Protein AF-A0A914D4B9-F1 (afdb_monomer_lite)

Radius of gyration: 17.58 Å; chains: 1; bounding box: 39×31×51 Å

Structure (mmCIF, N/CA/C/O backbone):
data_AF-A0A914D4B9-F1
#
_entry.id   AF-A0A914D4B9-F1
#
loop_
_atom_site.group_PDB
_atom_site.id
_atom_site.type_symbol
_atom_site.label_atom_id
_atom_site.label_alt_id
_atom_site.label_comp_id
_atom_site.label_asym_id
_atom_site.label_entity_id
_atom_site.label_seq_id
_atom_site.pdbx_PDB_ins_code
_atom_site.Cartn_x
_atom_site.Cartn_y
_atom_site.Cartn_z
_atom_site.occupancy
_atom_site.B_iso_or_equiv
_atom_site.auth_seq_id
_atom_site.auth_comp_id
_atom_site.auth_asym_id
_atom_site.auth_atom_id
_atom_site.pdbx_PDB_model_num
ATOM 1 N N . MET A 1 1 ? -0.713 7.841 0.318 1.00 81.81 1 MET A N 1
ATOM 2 C CA . MET A 1 1 ? 0.143 6.703 -0.079 1.00 81.81 1 MET A CA 1
ATOM 3 C C . MET A 1 1 ? 0.975 6.291 1.125 1.00 81.81 1 MET A C 1
ATOM 5 O O . MET A 1 1 ? 1.437 7.177 1.832 1.00 81.81 1 MET A O 1
ATOM 9 N N . VAL A 1 2 ? 1.119 4.993 1.387 1.00 92.81 2 VAL A N 1
ATOM 10 C CA . VAL A 1 2 ? 1.887 4.442 2.517 1.00 92.81 2 VAL A CA 1
ATOM 11 C C . VAL A 1 2 ? 2.983 3.491 2.028 1.00 92.81 2 VAL A C 1
ATOM 13 O O . VAL A 1 2 ? 3.036 3.143 0.848 1.00 92.81 2 VAL A O 1
ATOM 16 N N . VAL A 1 3 ? 3.861 3.075 2.938 1.00 93.25 3 VAL A N 1
ATOM 17 C CA . VAL A 1 3 ? 4.897 2.058 2.694 1.00 93.25 3 VAL A CA 1
ATOM 18 C C . VAL A 1 3 ? 4.522 0.737 3.378 1.00 93.25 3 VAL A C 1
ATOM 20 O O . VAL A 1 3 ? 3.750 0.760 4.344 1.00 93.25 3 VAL A O 1
ATOM 23 N N . PRO A 1 4 ? 5.071 -0.419 2.955 1.00 92.31 4 PRO A N 1
ATOM 24 C CA . PRO A 1 4 ? 4.659 -1.716 3.490 1.00 92.31 4 PRO A CA 1
ATOM 25 C C . PRO A 1 4 ? 4.770 -1.842 5.018 1.00 92.31 4 PRO A C 1
ATOM 27 O O . PRO A 1 4 ? 3.841 -2.392 5.607 1.00 92.31 4 PRO A O 1
ATOM 30 N N . PRO A 1 5 ? 5.793 -1.285 5.706 1.00 94.00 5 PRO A N 1
ATOM 31 C CA . PRO A 1 5 ? 5.841 -1.306 7.171 1.00 94.00 5 PRO A CA 1
ATOM 32 C C . PRO A 1 5 ? 4.636 -0.641 7.848 1.00 94.00 5 PRO A C 1
ATOM 34 O O . PRO A 1 5 ? 4.146 -1.134 8.862 1.00 94.00 5 PRO A O 1
ATOM 37 N N . VAL A 1 6 ? 4.114 0.444 7.270 1.00 94.94 6 VAL A N 1
ATOM 38 C CA . VAL A 1 6 ? 2.911 1.122 7.781 1.00 94.94 6 VAL A CA 1
ATOM 39 C C . VAL A 1 6 ? 1.683 0.245 7.562 1.00 94.94 6 VAL A C 1
ATOM 41 O O . VAL A 1 6 ? 0.830 0.143 8.437 1.00 94.94 6 VAL A O 1
ATOM 44 N N . LEU A 1 7 ? 1.611 -0.452 6.429 1.00 93.50 7 LEU A N 1
ATOM 45 C CA . LEU A 1 7 ? 0.516 -1.376 6.164 1.00 93.50 7 LEU A CA 1
ATOM 46 C C . LEU A 1 7 ? 0.544 -2.596 7.106 1.00 93.50 7 LEU A C 1
ATOM 48 O O . LEU A 1 7 ? -0.497 -3.027 7.594 1.00 93.50 7 LEU A O 1
ATOM 52 N N . VAL A 1 8 ? 1.736 -3.099 7.443 1.00 94.50 8 VAL A N 1
ATOM 53 C CA . VAL A 1 8 ? 1.930 -4.131 8.478 1.00 94.50 8 VAL A CA 1
ATOM 54 C C . VAL A 1 8 ? 1.474 -3.628 9.845 1.00 94.50 8 VAL A C 1
ATOM 56 O O . VAL A 1 8 ? 0.796 -4.357 10.570 1.00 94.50 8 VAL A O 1
ATOM 59 N N . PHE A 1 9 ? 1.814 -2.387 10.192 1.00 94.88 9 PHE A N 1
ATOM 60 C CA . PHE A 1 9 ? 1.357 -1.762 11.428 1.00 94.88 9 PHE A CA 1
ATOM 61 C C . PHE A 1 9 ? -0.174 -1.679 11.483 1.00 94.88 9 PHE A C 1
ATOM 63 O O . PHE A 1 9 ? -0.764 -2.100 12.478 1.00 94.88 9 PHE A O 1
ATOM 70 N N . LEU A 1 10 ? -0.820 -1.230 10.401 1.00 93.69 10 LEU A N 1
ATOM 71 C CA . LEU A 1 10 ? -2.281 -1.179 10.293 1.00 93.69 10 LEU A CA 1
ATOM 72 C C . LEU A 1 10 ? -2.919 -2.567 10.422 1.00 93.69 10 LEU A C 1
ATOM 74 O O . LEU A 1 10 ? -3.932 -2.719 11.101 1.00 93.69 10 LEU A O 1
ATOM 78 N N . ALA A 1 11 ? -2.307 -3.597 9.840 1.00 92.62 11 ALA A N 1
ATOM 79 C CA . ALA A 1 11 ? -2.809 -4.965 9.922 1.00 92.62 11 ALA A CA 1
ATOM 80 C C . ALA A 1 11 ? -2.678 -5.589 11.324 1.00 92.62 11 ALA A C 1
ATOM 82 O O . ALA A 1 11 ? -3.529 -6.387 11.706 1.00 92.62 11 ALA A O 1
ATOM 83 N N . LYS A 1 12 ? -1.618 -5.266 12.084 1.00 93.25 12 LYS A N 1
ATOM 84 C CA . LYS A 1 12 ? -1.231 -6.041 13.283 1.00 93.25 12 LYS A CA 1
ATOM 85 C C . LYS A 1 12 ? -1.279 -5.288 14.611 1.00 93.25 12 LYS A C 1
ATOM 87 O O . LYS A 1 12 ? -1.414 -5.928 15.648 1.00 93.25 12 LYS A O 1
ATOM 92 N N . ASN A 1 13 ? -1.108 -3.965 14.633 1.00 95.19 13 ASN A N 1
ATOM 93 C CA . ASN A 1 13 ? -0.951 -3.242 15.898 1.00 95.19 13 ASN A CA 1
ATOM 94 C C . ASN A 1 13 ? -2.320 -2.957 16.550 1.00 95.19 13 ASN A C 1
ATOM 96 O O . ASN A 1 13 ? -3.152 -2.321 15.902 1.00 95.19 13 ASN A O 1
ATOM 100 N N . PRO A 1 14 ? -2.579 -3.356 17.810 1.00 93.88 14 PRO A N 1
ATOM 101 C CA . PRO A 1 14 ? -3.873 -3.155 18.476 1.00 93.88 14 PRO A CA 1
ATOM 102 C C . PRO A 1 14 ? -4.213 -1.682 18.748 1.00 93.88 14 PRO A C 1
ATOM 104 O O . PRO A 1 14 ? -5.374 -1.346 18.948 1.00 93.88 14 PRO A O 1
ATOM 107 N N . ILE A 1 15 ? -3.233 -0.767 18.726 1.00 95.75 15 ILE A N 1
ATOM 108 C CA . ILE A 1 15 ? -3.504 0.665 18.926 1.00 95.75 15 ILE A CA 1
ATOM 109 C C . ILE A 1 15 ? -4.443 1.232 17.857 1.00 95.75 15 ILE A C 1
ATOM 111 O O . ILE A 1 15 ? -5.154 2.196 18.119 1.00 95.75 15 ILE A O 1
ATOM 115 N N . VAL A 1 16 ? -4.463 0.621 16.671 1.00 93.56 16 VAL A N 1
ATOM 116 C CA . VAL A 1 16 ? -5.271 1.082 15.542 1.00 93.56 16 VAL A CA 1
ATOM 117 C C . VAL A 1 16 ? -6.769 0.947 15.830 1.00 93.56 16 VAL A C 1
ATOM 119 O O . VAL A 1 16 ? -7.534 1.778 15.359 1.00 93.56 16 VAL A O 1
ATOM 122 N N . ASP A 1 17 ? -7.181 0.010 16.693 1.00 91.25 17 ASP A N 1
ATOM 123 C CA . ASP A 1 17 ? -8.592 -0.163 17.082 1.00 91.25 17 ASP A CA 1
ATOM 124 C C . ASP A 1 17 ? -9.108 0.974 17.983 1.00 91.25 17 ASP A C 1
ATOM 126 O O . ASP A 1 17 ? -10.306 1.080 18.229 1.00 91.25 17 ASP A O 1
ATOM 130 N N . LYS A 1 18 ? -8.216 1.838 18.491 1.00 95.94 18 LYS A N 1
ATOM 131 C CA . LYS A 1 18 ? -8.589 3.022 19.283 1.00 95.94 18 LYS A CA 1
ATOM 132 C C . LYS A 1 18 ? -9.003 4.217 18.425 1.00 95.94 18 LYS A C 1
ATOM 134 O O . LYS A 1 18 ? -9.447 5.220 18.980 1.00 95.94 18 LYS A O 1
ATOM 139 N N . TYR A 1 19 ? -8.815 4.140 17.111 1.00 93.62 19 TYR A N 1
ATOM 140 C CA . TYR A 1 19 ? -9.089 5.228 16.183 1.00 93.62 19 TYR A CA 1
ATOM 141 C C . TYR A 1 19 ? -10.210 4.838 15.226 1.00 93.62 19 TYR A C 1
ATOM 143 O O . TYR A 1 19 ? -10.243 3.722 14.713 1.00 93.62 19 TYR A O 1
ATOM 151 N N . ASP A 1 20 ? -11.103 5.784 14.952 1.00 92.62 20 ASP A N 1
ATOM 152 C CA . ASP A 1 20 ? -12.101 5.620 13.904 1.00 92.62 20 ASP A CA 1
ATOM 153 C C . ASP A 1 20 ? -11.464 5.902 12.537 1.00 92.62 20 ASP A C 1
ATOM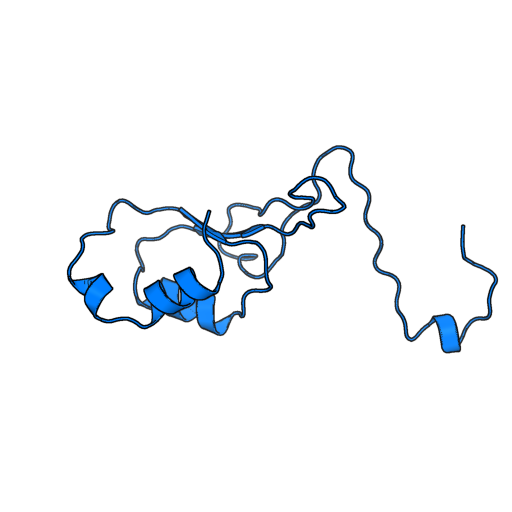 155 O O . ASP A 1 20 ? -11.030 7.018 12.250 1.00 92.62 20 ASP A O 1
ATOM 159 N N . LEU A 1 21 ? -11.388 4.866 11.702 1.00 93.12 21 LEU A N 1
ATOM 160 C CA . LEU A 1 21 ? -10.885 4.935 10.329 1.00 93.12 21 LEU A CA 1
ATOM 161 C C . LEU A 1 21 ? -11.994 4.686 9.296 1.00 93.12 21 LEU A C 1
ATOM 163 O O . LEU A 1 21 ? -11.684 4.384 8.145 1.00 93.12 21 LEU A O 1
ATOM 167 N N . SER A 1 22 ? -13.271 4.795 9.678 1.00 92.69 22 SER A N 1
ATOM 168 C CA . SER A 1 22 ? -14.435 4.514 8.818 1.00 92.69 22 SER A CA 1
ATOM 169 C C . SER A 1 22 ? -14.494 5.358 7.537 1.00 92.69 22 SER A C 1
ATOM 171 O O . SER A 1 22 ? -15.056 4.920 6.536 1.00 92.69 22 SER A O 1
ATOM 173 N N . SER A 1 23 ? -13.864 6.535 7.530 1.00 94.69 23 SER A N 1
ATOM 174 C CA . SER A 1 23 ? -13.775 7.427 6.367 1.00 94.69 23 SER A CA 1
ATOM 175 C C . SER A 1 23 ? -12.740 6.997 5.319 1.00 94.69 23 SER A C 1
ATOM 177 O O . SER A 1 23 ? -12.722 7.532 4.210 1.00 94.69 23 SER A O 1
ATOM 179 N N . VAL A 1 24 ? -11.859 6.047 5.645 1.00 93.88 24 VAL A N 1
ATOM 180 C CA . VAL A 1 24 ? -10.803 5.593 4.735 1.00 93.88 24 VAL A CA 1
ATOM 181 C C . VAL A 1 24 ? -11.378 4.601 3.730 1.00 93.88 24 VAL A C 1
ATOM 183 O O . VAL A 1 24 ? -11.667 3.455 4.060 1.00 93.88 24 VAL A O 1
ATOM 186 N N . GLU A 1 25 ? -11.486 5.022 2.472 1.00 93.12 25 GLU A N 1
ATOM 187 C CA . GLU A 1 25 ? -11.997 4.166 1.392 1.00 93.12 25 GLU A CA 1
ATOM 188 C C . GLU A 1 25 ? -10.894 3.565 0.505 1.00 93.12 25 GLU A C 1
ATOM 190 O O . GLU A 1 25 ? -11.098 2.523 -0.119 1.00 93.12 25 GLU A O 1
ATOM 195 N N . LEU A 1 26 ? -9.725 4.209 0.441 1.00 92.69 26 LEU A N 1
ATOM 196 C CA . LEU A 1 26 ? -8.621 3.851 -0.451 1.00 92.69 26 LEU A CA 1
ATOM 197 C C . LEU A 1 26 ? -7.292 3.870 0.305 1.00 92.69 26 LEU A C 1
ATOM 199 O O . LEU A 1 26 ? -6.898 4.892 0.868 1.00 92.69 26 LEU A O 1
ATOM 203 N N . ILE A 1 27 ? -6.555 2.765 0.231 1.00 93.25 27 ILE A N 1
ATOM 204 C CA . ILE A 1 27 ? -5.185 2.659 0.728 1.00 93.25 27 ILE A CA 1
ATOM 205 C C . ILE A 1 27 ? -4.268 2.309 -0.443 1.00 93.25 27 ILE A C 1
ATOM 207 O O . ILE A 1 27 ? -4.284 1.200 -0.966 1.00 93.25 27 ILE A O 1
ATOM 211 N N . MET A 1 28 ? -3.434 3.265 -0.843 1.00 92.38 28 MET A N 1
ATOM 212 C CA . MET A 1 28 ? -2.398 3.051 -1.854 1.00 92.38 28 MET A CA 1
ATOM 213 C C . MET A 1 28 ? -1.049 2.807 -1.179 1.00 92.38 28 MET A C 1
ATOM 215 O O . MET A 1 28 ? -0.624 3.629 -0.360 1.00 92.38 28 MET A O 1
ATOM 219 N N . CYS A 1 29 ? -0.362 1.728 -1.551 1.00 92.25 29 CYS A N 1
ATOM 220 C CA . CYS A 1 29 ? 0.965 1.381 -1.055 1.00 92.25 29 CYS A CA 1
ATOM 221 C C . CYS A 1 29 ? 1.999 1.331 -2.189 1.00 92.25 29 CYS A C 1
ATOM 223 O O . CYS A 1 29 ? 1.691 0.900 -3.296 1.00 92.25 29 CYS A O 1
ATOM 225 N N . GLY A 1 30 ? 3.232 1.751 -1.917 1.00 90.19 30 GLY A N 1
ATOM 226 C CA . GLY A 1 30 ? 4.324 1.726 -2.896 1.00 90.19 30 GLY A CA 1
ATOM 227 C C . GLY A 1 30 ? 5.673 1.407 -2.261 1.00 90.19 30 GLY A C 1
ATOM 228 O O . GLY A 1 30 ? 5.731 0.967 -1.115 1.00 90.19 30 GLY A O 1
ATOM 229 N N . ALA A 1 31 ? 6.754 1.654 -3.002 1.00 87.00 31 ALA A N 1
ATOM 230 C CA . ALA A 1 31 ? 8.165 1.464 -2.623 1.00 87.00 31 ALA A CA 1
ATOM 231 C C . ALA A 1 31 ? 8.667 0.014 -2.493 1.00 87.00 31 ALA A C 1
ATOM 233 O O . ALA A 1 31 ? 9.840 -0.237 -2.749 1.00 87.00 31 ALA A O 1
ATOM 234 N N . ALA A 1 32 ? 7.821 -0.947 -2.125 1.00 87.69 32 ALA A N 1
ATOM 235 C CA . ALA A 1 32 ? 8.207 -2.356 -2.051 1.00 87.69 32 ALA A CA 1
ATOM 236 C C . ALA A 1 32 ? 7.024 -3.285 -2.373 1.00 87.69 32 ALA A C 1
ATOM 238 O O . ALA A 1 32 ? 5.868 -2.857 -2.277 1.00 87.69 32 ALA A O 1
ATOM 239 N N . PRO A 1 33 ? 7.293 -4.546 -2.771 1.00 86.06 33 PRO A N 1
ATOM 240 C CA . PRO A 1 33 ? 6.249 -5.511 -3.092 1.00 86.06 33 PRO A CA 1
ATOM 241 C C . PRO A 1 33 ? 5.375 -5.813 -1.867 1.00 86.06 33 PRO A C 1
ATOM 243 O O . PRO A 1 33 ? 5.861 -5.885 -0.737 1.00 86.06 33 PRO A O 1
ATOM 246 N N . LEU A 1 34 ? 4.074 -6.004 -2.095 1.00 87.56 34 LEU A N 1
ATOM 247 C CA . LEU A 1 34 ? 3.102 -6.352 -1.068 1.00 87.56 34 LEU A CA 1
ATOM 248 C C . LEU A 1 34 ? 2.718 -7.810 -1.260 1.00 87.56 34 LEU A C 1
ATOM 250 O O . LEU A 1 34 ? 2.339 -8.222 -2.353 1.00 87.56 34 LEU A O 1
ATOM 254 N N . GLY A 1 35 ? 2.780 -8.578 -0.177 1.00 88.50 35 GLY A N 1
ATOM 255 C CA . GLY A 1 35 ? 2.245 -9.932 -0.159 1.00 88.50 35 GLY A CA 1
ATOM 256 C C . GLY A 1 35 ? 0.718 -9.922 -0.109 1.00 88.50 35 GLY A C 1
ATOM 257 O O . GLY A 1 35 ? 0.117 -9.093 0.580 1.00 88.50 35 GLY A O 1
ATOM 258 N N . LYS A 1 36 ? 0.101 -10.891 -0.788 1.00 88.50 36 LYS A N 1
ATOM 259 C CA . LYS A 1 36 ? -1.352 -11.111 -0.773 1.00 88.50 36 LYS A CA 1
ATOM 260 C C . LYS A 1 36 ? -1.893 -11.242 0.657 1.00 88.50 36 LYS A C 1
ATOM 262 O O . LYS A 1 36 ? -2.861 -10.573 1.004 1.00 88.50 36 LYS A O 1
ATOM 267 N N . ASP A 1 37 ? -1.196 -11.999 1.505 1.00 90.69 37 ASP A N 1
ATOM 268 C CA . ASP A 1 37 ? -1.586 -12.237 2.902 1.00 90.69 37 ASP A CA 1
ATOM 269 C C . ASP A 1 37 ? -1.676 -10.947 3.726 1.00 90.69 37 ASP A C 1
ATOM 271 O O . ASP A 1 37 ? -2.556 -10.796 4.574 1.00 90.69 37 ASP A O 1
ATOM 275 N N . LEU A 1 38 ? -0.773 -9.992 3.470 1.00 91.31 38 LEU A N 1
ATOM 276 C CA . LEU A 1 38 ? -0.792 -8.701 4.150 1.00 91.31 38 LEU A CA 1
ATOM 277 C C . LEU A 1 38 ? -2.030 -7.899 3.743 1.00 91.31 38 LEU A C 1
ATOM 279 O O . LEU A 1 38 ? -2.711 -7.356 4.608 1.00 91.31 38 LEU A O 1
ATOM 283 N N . ILE A 1 39 ? -2.332 -7.847 2.444 1.00 91.19 39 ILE A N 1
ATOM 284 C CA . ILE A 1 39 ? -3.495 -7.123 1.919 1.00 91.19 39 ILE A CA 1
ATOM 285 C C . ILE A 1 39 ? -4.791 -7.732 2.461 1.00 91.19 39 ILE A C 1
ATOM 287 O O . ILE A 1 39 ? -5.654 -7.010 2.958 1.00 91.19 39 ILE A O 1
ATOM 291 N N . GLU A 1 40 ? -4.906 -9.059 2.444 1.00 90.50 40 GLU A N 1
ATOM 292 C CA . GLU A 1 40 ? -6.048 -9.758 3.030 1.00 90.50 40 GLU A CA 1
ATOM 293 C C . GLU A 1 40 ? -6.184 -9.490 4.534 1.00 90.50 40 GLU A C 1
ATOM 295 O O . GLU A 1 40 ? -7.296 -9.295 5.019 1.00 90.50 40 GLU A O 1
ATOM 300 N N . GLY A 1 41 ? -5.077 -9.445 5.281 1.00 91.81 41 GLY A N 1
ATOM 301 C CA . GLY A 1 41 ? -5.089 -9.107 6.705 1.00 91.81 41 GLY A CA 1
ATOM 302 C C . GLY A 1 41 ? -5.645 -7.707 6.980 1.00 91.81 41 GLY A C 1
ATOM 303 O O . GLY A 1 41 ? -6.430 -7.523 7.909 1.00 91.81 41 GLY A O 1
ATOM 304 N N . VAL A 1 42 ? -5.302 -6.731 6.136 1.00 92.94 42 VAL A N 1
ATOM 305 C CA . VAL A 1 42 ? -5.840 -5.364 6.223 1.00 92.94 42 VAL A CA 1
ATOM 306 C C . VAL A 1 42 ? -7.329 -5.345 5.878 1.00 92.94 42 VAL 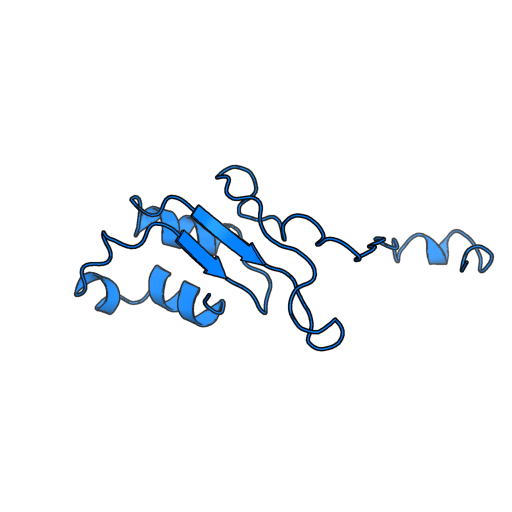A C 1
ATOM 308 O O . VAL A 1 42 ? -8.098 -4.749 6.624 1.00 92.94 42 VAL A O 1
ATOM 311 N N . TYR A 1 43 ? -7.766 -6.038 4.819 1.00 91.88 43 TYR A N 1
ATOM 312 C CA . TYR A 1 43 ? -9.192 -6.129 4.472 1.00 91.88 43 TYR A CA 1
ATOM 313 C C . TYR A 1 43 ? -10.035 -6.799 5.563 1.00 91.88 43 TYR A C 1
ATOM 315 O O . TYR A 1 43 ? -11.170 -6.389 5.790 1.00 91.88 43 TYR A O 1
ATOM 323 N N . ARG A 1 44 ? -9.496 -7.810 6.259 1.00 92.06 44 ARG A N 1
ATOM 324 C CA . ARG A 1 44 ? -10.193 -8.450 7.389 1.00 92.06 44 ARG A CA 1
ATOM 325 C C . ARG A 1 44 ? -10.437 -7.475 8.537 1.00 92.06 44 ARG A C 1
ATOM 327 O O . ARG A 1 44 ? -11.465 -7.576 9.197 1.00 92.06 44 ARG A O 1
ATOM 334 N N . ARG A 1 45 ? -9.502 -6.551 8.778 1.00 92.88 45 ARG A N 1
ATOM 335 C CA . ARG A 1 45 ? -9.604 -5.563 9.859 1.00 92.88 45 ARG A CA 1
ATOM 336 C C . ARG A 1 45 ? -10.414 -4.329 9.461 1.00 92.88 45 ARG A C 1
ATOM 338 O O . ARG A 1 45 ? -11.169 -3.813 10.273 1.00 92.88 45 ARG A O 1
ATOM 345 N N . PHE A 1 46 ? -10.282 -3.884 8.214 1.00 93.06 46 PHE A N 1
ATOM 346 C CA . PHE A 1 46 ? -10.958 -2.708 7.667 1.00 93.06 46 PHE A CA 1
ATOM 347 C C . PHE A 1 46 ? -11.831 -3.108 6.476 1.00 93.06 46 PHE A C 1
ATOM 349 O O . PHE A 1 46 ? -11.519 -2.821 5.320 1.00 93.06 46 PHE A O 1
ATOM 356 N N . SER A 1 47 ? -12.937 -3.799 6.756 1.00 91.00 47 SER A N 1
ATOM 357 C CA . SER A 1 47 ? -13.845 -4.325 5.727 1.00 91.00 47 SER A CA 1
ATOM 358 C C . SER A 1 47 ? -14.536 -3.233 4.898 1.00 91.00 47 SER A C 1
ATOM 360 O O . SER A 1 47 ? -14.952 -3.490 3.764 1.00 91.00 47 SER A O 1
ATOM 362 N N . HIS A 1 48 ? -14.618 -2.009 5.434 1.00 92.75 48 HIS A N 1
ATOM 363 C CA . HIS A 1 48 ? -15.161 -0.825 4.762 1.00 92.75 48 HIS A CA 1
ATOM 364 C C . HIS A 1 48 ? -14.221 -0.227 3.709 1.00 92.75 48 HIS A C 1
ATOM 366 O O . HIS A 1 48 ? -14.687 0.492 2.825 1.00 92.75 48 HIS A O 1
ATOM 372 N N . VAL A 1 49 ? -12.918 -0.532 3.755 1.00 93.69 49 VAL A N 1
ATOM 373 C CA . VAL A 1 49 ? -11.957 -0.045 2.756 1.00 93.69 49 VAL A CA 1
ATOM 374 C C . VAL A 1 49 ? -12.307 -0.663 1.405 1.00 93.69 49 VAL A C 1
ATOM 376 O O . VAL A 1 49 ? -12.321 -1.884 1.230 1.00 93.69 49 VAL A O 1
ATOM 379 N N . LYS A 1 50 ? -12.602 0.178 0.416 1.00 91.94 50 LYS A N 1
ATOM 380 C CA . LYS A 1 50 ? -13.016 -0.260 -0.922 1.00 91.94 50 LYS A CA 1
ATOM 381 C C . LYS A 1 50 ? -11.834 -0.795 -1.717 1.00 91.94 50 LYS A C 1
ATOM 383 O O . LYS A 1 50 ? -11.978 -1.834 -2.357 1.00 91.94 50 LYS A O 1
ATOM 388 N N . TYR A 1 51 ? -10.684 -0.132 -1.624 1.00 92.31 51 TYR A N 1
ATOM 389 C CA . TYR A 1 51 ? -9.528 -0.424 -2.463 1.00 92.31 51 TYR A CA 1
ATOM 390 C C . TYR A 1 51 ? -8.228 -0.398 -1.658 1.00 92.31 51 TYR A C 1
ATOM 392 O O . TYR A 1 51 ? -7.876 0.610 -1.048 1.00 92.31 51 TYR A O 1
ATOM 400 N N . ILE A 1 52 ? -7.481 -1.495 -1.711 1.00 91.88 52 ILE A N 1
ATOM 401 C CA . ILE A 1 52 ? -6.079 -1.566 -1.305 1.00 91.88 52 ILE A CA 1
ATOM 402 C C . ILE A 1 52 ? -5.286 -1.857 -2.566 1.00 91.88 52 ILE A C 1
ATOM 404 O O . ILE A 1 52 ? -5.492 -2.892 -3.192 1.00 91.88 52 ILE A O 1
ATOM 408 N N . VAL A 1 53 ? -4.423 -0.930 -2.959 1.00 91.88 53 VAL A N 1
ATOM 409 C CA . VAL A 1 53 ? -3.779 -0.962 -4.272 1.00 91.88 53 VAL A CA 1
ATOM 410 C C . VAL A 1 53 ? -2.285 -0.707 -4.178 1.00 91.88 53 VAL A C 1
ATOM 412 O O . VAL A 1 53 ? -1.825 0.030 -3.302 1.00 91.88 53 VAL A O 1
ATOM 415 N N . GLN A 1 54 ? -1.526 -1.292 -5.102 1.00 90.50 54 GLN A N 1
ATOM 416 C CA . GLN A 1 54 ? -0.088 -1.097 -5.193 1.00 90.50 54 GLN A CA 1
ATOM 417 C C . GLN A 1 54 ? 0.286 -0.224 -6.393 1.00 90.50 54 GLN A C 1
ATOM 419 O O . GLN A 1 54 ? -0.213 -0.422 -7.494 1.00 90.50 54 GLN A O 1
ATOM 424 N N . ALA A 1 55 ? 1.207 0.711 -6.176 1.00 90.81 55 ALA A N 1
ATOM 425 C CA . ALA A 1 55 ? 1.908 1.412 -7.244 1.00 90.81 55 ALA A CA 1
ATOM 426 C C . ALA A 1 55 ? 3.356 0.913 -7.330 1.00 90.81 55 ALA A C 1
ATOM 428 O O . ALA A 1 55 ? 4.011 0.710 -6.301 1.00 90.81 55 ALA A O 1
ATOM 429 N N . TYR A 1 56 ? 3.858 0.743 -8.553 1.00 91.12 56 TYR A N 1
ATOM 430 C CA . TYR A 1 56 ? 5.257 0.403 -8.803 1.00 91.12 56 TYR A CA 1
ATOM 431 C C . TYR A 1 56 ? 6.008 1.576 -9.425 1.00 91.12 56 TYR A C 1
ATOM 433 O O . TYR A 1 56 ? 5.513 2.290 -10.303 1.00 91.12 56 TYR A O 1
ATOM 441 N N . GLY A 1 57 ? 7.239 1.749 -8.968 1.00 91.19 57 GLY A N 1
ATOM 442 C CA . GLY A 1 57 ? 8.121 2.813 -9.389 1.00 91.19 57 GLY A CA 1
ATOM 443 C C . GLY A 1 57 ? 9.503 2.658 -8.782 1.00 91.19 57 GLY A C 1
ATOM 444 O O . GLY A 1 57 ? 9.708 1.883 -7.847 1.00 91.19 57 GLY A O 1
ATOM 445 N N . MET A 1 58 ? 10.442 3.402 -9.347 1.00 90.69 58 MET A N 1
ATOM 446 C CA . MET A 1 58 ? 11.825 3.496 -8.900 1.00 90.69 58 MET A CA 1
ATOM 447 C C . MET A 1 58 ? 12.246 4.957 -8.989 1.00 90.69 58 MET A C 1
ATOM 449 O O . MET A 1 58 ? 11.722 5.708 -9.819 1.00 90.69 58 MET A O 1
ATOM 453 N N . THR A 1 59 ? 13.215 5.351 -8.169 1.00 91.69 59 THR A N 1
ATOM 454 C CA . THR A 1 59 ? 13.803 6.695 -8.207 1.00 91.69 59 THR A CA 1
ATOM 455 C C . THR A 1 59 ? 14.405 7.019 -9.577 1.00 91.69 59 THR A C 1
ATOM 457 O O . THR A 1 59 ? 14.259 8.128 -10.080 1.00 91.69 59 THR A O 1
ATOM 460 N N . GLU A 1 60 ? 14.983 6.018 -10.234 1.00 92.56 60 GLU A N 1
ATOM 461 C CA . GLU A 1 60 ? 15.608 6.066 -11.555 1.00 92.56 60 GLU A CA 1
ATOM 462 C C . GLU A 1 60 ? 14.583 6.291 -12.678 1.00 92.56 60 GLU A C 1
ATOM 464 O O . GLU A 1 60 ? 1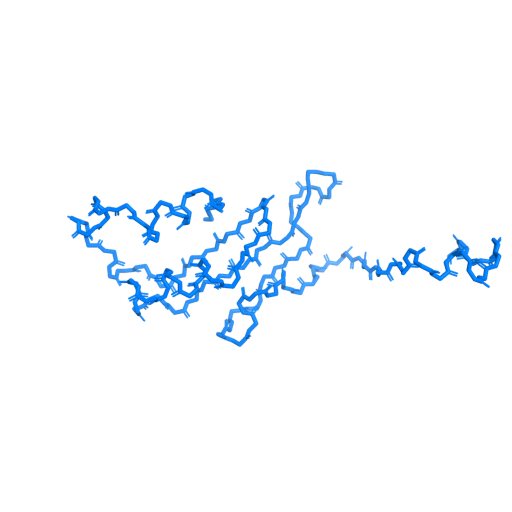4.935 6.743 -13.763 1.00 92.56 60 GLU A O 1
ATOM 469 N N . CYS A 1 61 ? 13.302 6.019 -12.412 1.00 85.69 61 CYS A N 1
ATOM 470 C CA . CYS A 1 61 ? 12.182 6.269 -13.320 1.00 85.69 61 CYS A CA 1
ATOM 471 C C . CYS A 1 61 ? 11.385 7.533 -12.939 1.00 85.69 61 CYS A C 1
ATOM 473 O O . CYS A 1 61 ? 10.232 7.681 -13.343 1.00 85.69 61 CYS A O 1
ATOM 475 N N . GLY A 1 62 ? 11.958 8.427 -12.126 1.00 86.31 62 GLY A N 1
ATOM 476 C CA . GLY A 1 62 ? 11.346 9.686 -11.697 1.00 86.31 62 GLY A CA 1
ATOM 477 C C . GLY A 1 62 ? 10.461 9.560 -10.456 1.00 86.31 62 GLY A C 1
ATOM 478 O O . GLY A 1 62 ? 10.634 10.338 -9.523 1.00 86.31 62 GLY A O 1
ATOM 479 N N . MET A 1 63 ? 9.528 8.600 -10.414 1.00 83.69 63 MET A N 1
ATOM 480 C CA . MET A 1 63 ? 8.764 8.283 -9.192 1.00 83.69 63 MET A CA 1
ATOM 481 C C . MET A 1 63 ? 7.964 6.983 -9.314 1.00 83.69 63 MET A C 1
ATOM 483 O O . MET A 1 63 ? 8.214 6.020 -8.596 1.00 83.69 63 MET A O 1
ATOM 487 N N . THR A 1 64 ? 7.009 6.965 -10.243 1.00 89.12 64 THR A N 1
ATOM 488 C CA . THR A 1 64 ? 6.020 5.901 -10.436 1.00 89.12 64 THR A CA 1
ATOM 489 C C . THR A 1 64 ? 5.928 5.620 -11.922 1.00 89.12 64 THR A C 1
ATOM 491 O O . THR A 1 64 ? 5.735 6.547 -12.701 1.00 89.12 64 THR A O 1
ATOM 494 N N . SER A 1 65 ? 6.051 4.354 -12.313 1.00 89.56 65 SER A N 1
ATOM 495 C CA . SER A 1 65 ? 5.869 3.919 -13.701 1.00 89.56 65 SER A CA 1
ATOM 496 C C . SER A 1 65 ? 4.538 3.199 -13.907 1.00 89.56 65 SER A C 1
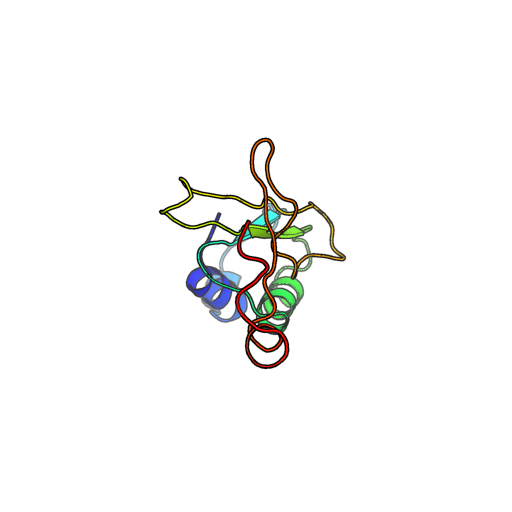ATOM 498 O O . SER A 1 65 ? 4.012 3.216 -15.018 1.00 89.56 65 SER A O 1
ATOM 500 N N . HIS A 1 66 ? 3.979 2.588 -12.854 1.00 91.69 66 HIS A N 1
ATOM 501 C CA . HIS A 1 66 ? 2.698 1.884 -12.905 1.00 91.69 66 HIS A CA 1
ATOM 502 C C . HIS A 1 66 ? 1.718 2.445 -11.882 1.00 91.69 66 HIS A C 1
ATOM 504 O O . HIS A 1 66 ? 2.038 2.554 -10.696 1.00 91.69 66 HIS A O 1
ATOM 510 N N . PHE A 1 67 ? 0.508 2.750 -12.347 1.00 88.94 67 PHE A N 1
ATOM 511 C CA . PHE A 1 67 ? -0.612 3.129 -11.496 1.00 88.94 67 PHE A CA 1
ATOM 512 C C . PHE A 1 67 ? -1.628 1.994 -11.397 1.00 88.94 67 PHE A C 1
ATOM 514 O O . PHE A 1 67 ? -1.992 1.403 -12.420 1.00 88.94 67 PHE A O 1
ATOM 521 N N . PRO A 1 68 ? -2.126 1.694 -10.190 1.00 87.88 68 PRO A N 1
ATOM 522 C CA . PRO A 1 68 ? -3.110 0.644 -10.010 1.00 87.88 68 PRO A CA 1
ATOM 523 C C . PRO A 1 68 ? -4.424 0.970 -10.710 1.00 87.88 68 PRO A C 1
ATOM 525 O O . PRO A 1 68 ? -4.858 2.121 -10.767 1.00 87.88 68 PRO A O 1
ATOM 528 N N . ILE A 1 69 ? -5.089 -0.080 -11.181 1.00 84.56 69 ILE A N 1
ATOM 529 C CA . ILE A 1 69 ? -6.505 -0.009 -11.527 1.00 84.56 69 ILE A CA 1
ATOM 530 C C . ILE A 1 69 ? -7.273 -0.059 -10.206 1.00 84.56 69 ILE A C 1
ATOM 532 O O . ILE A 1 69 ? -6.967 -0.882 -9.343 1.00 84.56 69 ILE A O 1
ATOM 536 N N . LEU A 1 70 ? -8.241 0.840 -10.024 1.00 85.81 70 LEU A N 1
ATOM 537 C CA . LEU A 1 70 ? -9.094 0.859 -8.835 1.00 85.81 70 LEU A CA 1
ATOM 538 C C . LEU A 1 70 ? -10.156 -0.240 -8.930 1.00 85.81 70 LEU A C 1
ATOM 540 O O . LEU A 1 70 ? -11.333 0.029 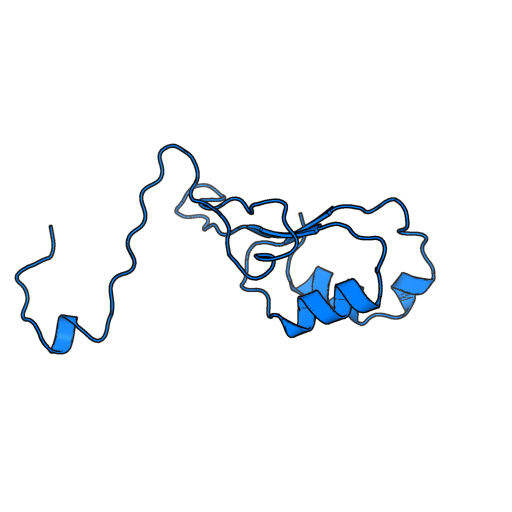-9.155 1.00 85.81 70 LEU A O 1
ATOM 544 N N . ASP A 1 71 ? -9.718 -1.484 -8.779 1.00 81.56 71 ASP A N 1
ATOM 545 C CA . ASP A 1 71 ? -10.577 -2.656 -8.705 1.00 81.56 71 ASP A CA 1
ATOM 546 C C . ASP A 1 71 ? -10.189 -3.554 -7.515 1.00 81.56 71 ASP A C 1
ATOM 548 O O . ASP A 1 71 ? -9.158 -3.365 -6.862 1.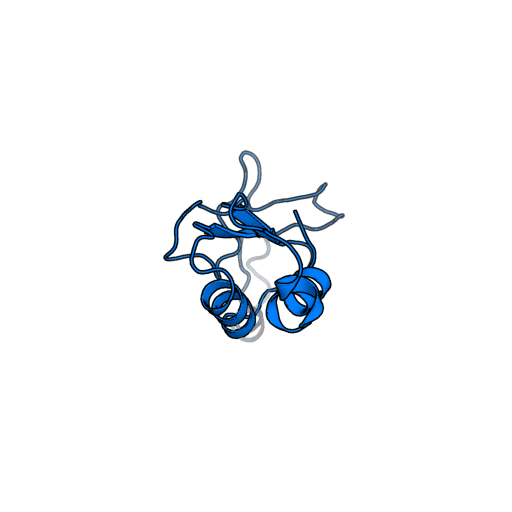00 81.56 71 ASP A O 1
ATOM 552 N N . ARG A 1 72 ? -11.065 -4.510 -7.189 1.00 74.94 72 ARG A N 1
ATOM 553 C CA . ARG A 1 72 ? -10.840 -5.501 -6.123 1.00 74.94 72 ARG A CA 1
ATOM 554 C C . ARG A 1 72 ? -10.294 -6.833 -6.637 1.00 74.94 72 ARG A C 1
ATOM 556 O O . ARG A 1 72 ? -10.064 -7.725 -5.829 1.00 74.94 72 ARG A O 1
ATOM 563 N N . GLU A 1 73 ? -10.093 -6.993 -7.938 1.00 78.50 73 GLU A N 1
ATOM 564 C CA . GLU A 1 73 ? -9.662 -8.266 -8.532 1.00 78.50 73 GLU A CA 1
ATOM 565 C C . GLU A 1 73 ? -8.138 -8.319 -8.689 1.00 78.50 73 GLU A C 1
ATOM 567 O O . GLU A 1 73 ? -7.514 -9.358 -8.478 1.00 78.50 73 GLU A O 1
ATOM 572 N N . HIS A 1 74 ? -7.520 -7.171 -8.956 1.00 80.50 74 HIS A N 1
ATOM 573 C CA . HIS A 1 74 ? -6.108 -7.009 -9.278 1.00 80.50 74 HIS A CA 1
ATOM 574 C C . HIS A 1 74 ? -5.341 -6.251 -8.186 1.00 80.50 74 HIS A C 1
ATOM 576 O O . HIS A 1 74 ? -4.308 -5.646 -8.462 1.00 80.50 74 HIS A O 1
ATOM 582 N N . TYR A 1 75 ? -5.788 -6.305 -6.927 1.00 79.19 75 TYR A N 1
ATOM 583 C CA . TYR A 1 75 ? -5.135 -5.608 -5.804 1.00 79.19 75 TYR A CA 1
ATOM 584 C C . TYR A 1 75 ? -3.665 -6.007 -5.582 1.00 79.19 75 TYR A C 1
ATOM 586 O O . TYR A 1 75 ? -2.892 -5.240 -5.011 1.00 79.19 75 TYR A O 1
ATOM 594 N N . ALA A 1 76 ? -3.276 -7.210 -6.015 1.00 79.31 76 ALA A N 1
ATOM 595 C CA . ALA A 1 76 ? -1.902 -7.705 -5.949 1.00 79.31 76 ALA A CA 1
ATOM 596 C C . ALA A 1 76 ? -1.053 -7.322 -7.179 1.00 79.31 76 ALA A C 1
ATOM 598 O O . ALA A 1 76 ? 0.144 -7.602 -7.205 1.00 79.31 76 ALA A O 1
ATOM 599 N N . ALA A 1 77 ? -1.652 -6.716 -8.208 1.00 85.00 77 ALA A N 1
ATOM 600 C CA . ALA A 1 77 ? -0.937 -6.263 -9.391 1.00 85.00 77 ALA A CA 1
ATOM 601 C C . ALA A 1 77 ? -0.327 -4.871 -9.166 1.00 85.00 77 ALA A C 1
ATOM 603 O O . ALA A 1 77 ? -0.905 -4.013 -8.502 1.00 85.00 77 ALA A O 1
ATOM 604 N N . ALA A 1 78 ? 0.817 -4.621 -9.804 1.00 82.88 78 ALA A N 1
ATOM 605 C CA . ALA A 1 78 ? 1.497 -3.323 -9.793 1.00 82.88 78 ALA A CA 1
ATOM 606 C C . ALA A 1 78 ? 0.737 -2.212 -10.550 1.00 82.88 78 ALA A C 1
ATOM 608 O O . ALA A 1 78 ? 1.114 -1.043 -10.474 1.00 82.88 78 ALA A O 1
ATOM 609 N N . GLY A 1 79 ? -0.313 -2.577 -11.292 1.00 88.00 79 GLY A N 1
ATOM 610 C CA . GLY A 1 79 ? -1.133 -1.661 -12.075 1.00 88.00 79 GLY A CA 1
ATOM 611 C C . GLY A 1 79 ? -0.775 -1.602 -13.557 1.00 88.00 79 GLY A C 1
ATOM 612 O O . GLY A 1 79 ? -0.050 -2.444 -14.085 1.00 88.00 79 GLY A O 1
ATOM 613 N N . ARG A 1 80 ? -1.329 -0.601 -14.245 1.00 90.81 80 ARG A N 1
ATOM 614 C CA . ARG A 1 80 ? -1.051 -0.311 -15.653 1.00 90.81 80 ARG A CA 1
ATOM 615 C C . ARG A 1 80 ? 0.085 0.684 -15.778 1.00 90.81 80 ARG A C 1
ATOM 617 O O . ARG A 1 80 ? 0.238 1.585 -14.958 1.00 90.81 80 ARG A O 1
ATOM 624 N N . LEU A 1 81 ? 0.837 0.521 -16.855 1.00 92.69 81 LEU A N 1
ATOM 625 C CA . LEU A 1 81 ? 1.891 1.431 -17.250 1.00 92.69 81 LEU A CA 1
ATOM 626 C C . LEU A 1 81 ? 1.322 2.838 -17.495 1.00 92.69 81 LEU A C 1
ATOM 628 O O . LEU A 1 81 ? 0.269 2.986 -18.120 1.00 92.69 81 LEU A O 1
ATOM 632 N N . LEU A 1 82 ? 2.012 3.859 -16.996 1.00 91.50 82 LEU A N 1
ATOM 633 C CA . LEU A 1 82 ? 1.670 5.251 -17.262 1.00 91.50 82 LEU A CA 1
ATOM 634 C C . LEU A 1 82 ? 1.882 5.623 -18.728 1.00 91.50 82 LEU A C 1
ATOM 636 O O . LEU A 1 82 ? 2.722 5.049 -19.424 1.00 91.50 82 LEU A O 1
ATOM 640 N N . SER A 1 83 ? 1.157 6.651 -19.173 1.00 90.81 83 SER A N 1
ATOM 641 C CA . SER A 1 83 ? 1.394 7.276 -20.472 1.00 90.81 83 SER A CA 1
ATOM 642 C C . SER A 1 83 ? 2.869 7.644 -20.623 1.00 90.81 83 SER A C 1
ATOM 644 O O . SER A 1 83 ? 3.490 8.139 -19.683 1.00 90.81 83 SER A O 1
ATOM 646 N N . ASN A 1 84 ? 3.406 7.429 -21.822 1.00 91.56 84 ASN A N 1
ATOM 647 C CA . ASN A 1 84 ? 4.801 7.695 -22.196 1.00 91.56 84 ASN A CA 1
ATOM 648 C C . ASN A 1 84 ? 5.851 6.740 -21.600 1.00 91.56 84 ASN A C 1
ATOM 650 O O . ASN A 1 84 ? 7.037 6.928 -21.861 1.00 91.56 84 ASN A O 1
ATOM 654 N N . PHE A 1 85 ? 5.456 5.705 -20.856 1.00 90.69 85 PHE A N 1
ATOM 655 C CA . PHE A 1 85 ? 6.358 4.618 -20.475 1.00 90.69 85 PHE A CA 1
ATOM 656 C C . PHE A 1 85 ? 6.220 3.431 -21.441 1.00 90.69 85 PHE A C 1
ATOM 658 O O . PHE A 1 85 ? 5.156 3.191 -22.010 1.00 90.69 85 PHE A O 1
ATOM 665 N N . SER A 1 86 ? 7.290 2.645 -21.588 1.00 91.12 86 SER A N 1
ATOM 666 C CA . SER A 1 86 ? 7.294 1.338 -22.264 1.00 91.12 86 SER A CA 1
ATOM 667 C C . SER A 1 86 ? 7.977 0.302 -21.368 1.00 91.12 86 SER A C 1
ATOM 669 O O . SER A 1 86 ? 9.047 0.583 -20.832 1.00 91.12 86 SER A O 1
ATOM 671 N N . GLN A 1 87 ? 7.399 -0.893 -21.216 1.00 90.31 87 GLN A N 1
ATOM 672 C CA . GLN A 1 87 ? 7.967 -1.967 -20.391 1.00 90.31 87 GLN A CA 1
ATOM 673 C C . GLN A 1 87 ? 8.041 -3.284 -21.170 1.00 90.31 87 GLN A C 1
ATOM 675 O O . GLN A 1 87 ? 7.083 -3.669 -21.835 1.00 90.31 87 GLN A O 1
ATOM 680 N N . LYS A 1 88 ? 9.161 -4.007 -21.024 1.00 91.81 88 LYS A N 1
ATOM 681 C CA . LYS A 1 88 ? 9.331 -5.400 -21.467 1.00 91.81 88 LYS A CA 1
ATOM 682 C C . LYS A 1 88 ? 9.849 -6.262 -20.317 1.00 91.81 88 LYS A C 1
ATOM 684 O O . LYS A 1 88 ? 10.708 -5.820 -19.559 1.00 91.81 88 LYS A O 1
ATOM 689 N N . VAL A 1 89 ? 9.351 -7.491 -20.195 1.00 89.44 89 VAL A N 1
ATOM 690 C CA . VAL A 1 89 ? 9.885 -8.485 -19.251 1.00 89.44 89 VAL A CA 1
ATOM 691 C C . VAL A 1 89 ? 10.836 -9.393 -20.021 1.00 89.44 89 VAL A C 1
ATOM 693 O O . VAL A 1 89 ? 10.407 -10.134 -20.900 1.00 89.44 89 VAL A O 1
ATOM 696 N N . LYS A 1 90 ? 12.136 -9.330 -19.714 1.00 88.81 90 LYS A N 1
ATOM 697 C CA . LYS A 1 90 ? 13.129 -10.247 -20.291 1.00 88.81 90 LYS A CA 1
ATOM 698 C C . LYS A 1 90 ? 13.226 -11.507 -19.423 1.00 88.81 90 LYS A C 1
ATOM 700 O O . LYS A 1 90 ? 13.530 -11.425 -18.233 1.00 88.81 90 LYS A O 1
ATOM 705 N N . LEU A 1 91 ? 12.992 -12.678 -20.015 1.00 83.38 91 LEU A N 1
ATOM 706 C CA . LEU A 1 91 ? 13.174 -13.972 -19.351 1.00 83.38 91 LEU A CA 1
ATOM 707 C C . LEU A 1 91 ? 14.664 -14.289 -19.224 1.00 83.38 91 LEU A C 1
ATOM 709 O O . LEU A 1 91 ? 15.333 -14.616 -20.203 1.00 83.38 91 LEU A O 1
ATOM 713 N N . LYS A 1 92 ? 15.180 -14.243 -17.995 1.00 72.19 92 LYS A N 1
ATOM 714 C CA . LYS A 1 92 ? 16.603 -14.484 -17.718 1.00 72.19 92 LYS A CA 1
ATOM 715 C C . LYS A 1 92 ? 17.058 -15.913 -18.062 1.00 72.19 92 LYS A C 1
ATOM 717 O O . LYS A 1 92 ? 18.222 -16.110 -18.379 1.00 72.19 92 LYS A O 1
ATOM 722 N N . CYS A 1 93 ? 16.147 -16.891 -18.075 1.00 55.84 93 CYS A N 1
ATOM 723 C CA . CYS A 1 93 ? 16.462 -18.279 -18.444 1.00 55.84 93 CYS A CA 1
ATOM 724 C C . CYS A 1 93 ? 16.618 -18.504 -19.958 1.00 55.84 93 CYS A C 1
ATOM 726 O O . CYS A 1 93 ? 17.217 -19.494 -20.361 1.00 55.84 93 CYS A O 1
ATOM 728 N N . MET A 1 94 ? 16.106 -17.607 -20.806 1.00 47.72 94 MET A N 1
ATOM 729 C CA . MET A 1 94 ? 16.112 -17.801 -22.262 1.00 47.72 94 MET A CA 1
ATOM 730 C C . MET A 1 94 ? 17.411 -17.307 -22.922 1.00 47.72 94 MET A C 1
ATOM 732 O O . MET A 1 94 ? 17.799 -17.831 -23.958 1.00 47.72 94 MET A O 1
ATOM 736 N N . ALA A 1 95 ? 18.141 -16.392 -22.272 1.00 49.62 95 ALA A N 1
ATOM 737 C CA . ALA A 1 95 ? 19.472 -15.943 -22.703 1.00 49.62 95 ALA A CA 1
ATOM 738 C C . ALA A 1 95 ? 20.574 -17.013 -22.537 1.00 49.62 95 ALA A C 1
ATOM 740 O O . ALA A 1 95 ? 21.652 -16.884 -23.104 1.00 49.62 95 ALA A O 1
ATOM 741 N N . LEU A 1 96 ? 20.315 -18.075 -21.763 1.00 51.25 96 LEU A N 1
ATOM 742 C CA . LEU A 1 96 ? 21.198 -19.245 -21.676 1.00 51.25 96 LEU A CA 1
ATOM 743 C C . LEU A 1 96 ? 20.919 -20.287 -22.776 1.00 51.25 96 LEU A C 1
ATOM 745 O O . LEU A 1 96 ? 21.752 -21.160 -22.992 1.00 51.25 96 LEU A O 1
ATOM 749 N N . LEU A 1 97 ? 19.768 -20.214 -23.459 1.00 53.66 97 LEU A N 1
ATOM 750 C CA . LEU A 1 97 ? 19.344 -21.188 -24.479 1.00 53.66 97 LEU A CA 1
ATOM 751 C C . LEU A 1 97 ? 19.403 -20.644 -25.912 1.00 53.66 97 LEU A C 1
ATOM 753 O O . LEU A 1 97 ? 19.465 -21.429 -26.853 1.00 53.66 97 LEU A O 1
ATOM 757 N N . LEU A 1 98 ? 19.393 -19.325 -26.092 1.00 49.00 98 LEU A N 1
ATOM 758 C CA . LEU A 1 98 ? 19.489 -18.668 -27.391 1.00 49.00 98 LEU A CA 1
ATOM 759 C C . LEU A 1 98 ? 20.592 -17.615 -27.283 1.00 49.00 98 LEU A C 1
ATOM 761 O O . LEU A 1 98 ? 20.527 -16.750 -26.412 1.00 49.00 98 LEU A O 1
ATOM 765 N N . GLY A 1 99 ? 21.632 -17.758 -28.104 1.00 46.59 99 GLY A N 1
ATOM 766 C CA . GLY A 1 99 ? 22.832 -16.922 -28.090 1.00 46.59 99 GLY A CA 1
ATOM 767 C C . GLY A 1 99 ? 22.580 -15.418 -28.315 1.00 46.59 99 GLY A C 1
ATOM 768 O O . GLY A 1 99 ? 21.440 -14.979 -28.467 1.00 46.59 99 GLY A O 1
ATOM 769 N N . PRO A 1 100 ? 23.654 -14.611 -28.323 1.00 45.81 100 PRO A N 1
ATOM 770 C CA . PRO A 1 100 ? 23.622 -13.151 -28.193 1.00 45.81 100 PRO A CA 1
ATOM 771 C C . PRO A 1 100 ? 23.183 -12.415 -29.477 1.00 45.81 100 PRO A C 1
ATOM 773 O O . PRO A 1 100 ? 23.927 -11.589 -29.990 1.00 45.81 100 PRO A O 1
ATOM 776 N N . GLU A 1 101 ? 21.993 -12.695 -30.016 1.00 46.66 101 GLU A N 1
ATOM 777 C CA . GLU A 1 101 ? 21.521 -12.066 -31.268 1.00 46.66 101 GLU A CA 1
ATOM 778 C C . GLU A 1 101 ? 20.222 -11.255 -31.173 1.00 46.66 101 GLU A C 1
ATOM 780 O O . GLU A 1 101 ? 19.739 -10.769 -32.188 1.00 46.66 101 GLU A O 1
ATOM 785 N N . LEU A 1 102 ? 19.652 -11.020 -29.991 1.00 48.03 102 LEU A N 1
ATOM 786 C CA . LEU A 1 102 ? 18.450 -10.177 -29.884 1.00 48.03 102 LEU A CA 1
ATOM 787 C C . LEU A 1 102 ? 18.547 -9.213 -28.697 1.00 48.03 102 LEU A C 1
ATOM 789 O O . LEU A 1 102 ? 17.861 -9.359 -27.681 1.00 48.03 102 LEU A O 1
ATOM 793 N N . GLU A 1 103 ? 19.437 -8.226 -28.829 1.00 37.59 103 GLU A N 1
ATOM 794 C CA . GLU A 1 103 ? 19.560 -7.086 -27.909 1.00 37.59 103 GLU A CA 1
ATOM 795 C C . GLU A 1 103 ? 19.156 -5.721 -28.487 1.00 37.59 103 GLU A C 1
ATOM 797 O O . GLU A 1 103 ? 19.339 -4.718 -27.800 1.00 37.59 103 GLU A O 1
ATOM 802 N N . GLU A 1 104 ? 18.494 -5.674 -29.646 1.00 32.22 104 GLU A N 1
ATOM 803 C CA . GLU A 1 104 ? 17.754 -4.471 -30.076 1.00 32.22 104 GLU A CA 1
ATOM 804 C C . GLU A 1 104 ? 16.304 -4.485 -29.544 1.00 32.22 104 GLU A C 1
ATOM 806 O O . GLU A 1 104 ? 15.553 -5.448 -29.820 1.00 32.22 104 GLU A O 1
#

Secondary structure (DSSP, 8-state):
-B-HHHHHHHHH-GGGGGS--TT--EEEE-SS---HHHHHHHHHH-TT--EEEE-B--GGGSS-SEE--S-SSSTTS--EEPTT-------TTTTTTS-S----

Sequence (104 aa):
MVVPPVLVFLAKNPIVDKYDLSSVELIMCGAAPLGKDLIEGVYRRFSHVKYIVQAYGMTECGMTSHFPILDREHYAAAGRLLSNFSQKVKLKCMALLLGPELEE

Organism: NCBI:txid290746

Foldseek 3Di:
DEEVVVLQCLLDPPVVVVDDPLVAQEAEYEDDQDDPVSVVSNCVVRVNHQAQAYFYDDVVRVGTQADADSHPPQRRPNHDGDPPDDDDDDDPVVCVVDDDDDPD

pLDDT: mean 85.01, std 14.54, range [32.22, 95.94]

InterPro domains:
  IPR000873 AMP-dependent synthetase/ligase domain [PF00501] (2-89)